Protein AF-A0A0B7C447-F1 (afdb_monomer_lite)

pLDDT: mean 91.68, std 10.43, range [46.81, 97.75]

Foldseek 3Di:
DFDPPADPCCVQFWDADLPPRDIDGDDDDDDDPPDKGKTKDKHWDPDVVIDIDIDIDIGHDDDPPDDDD

Sequence (69 aa):
KFSAARSSQMEDLFYIDSQSGEVKVKSDLQYEAGKSFETIVVASDRGNPPRASQAILIINVIDVGNTPP

Radius of gyration: 14.92 Å; chains: 1; bounding box: 33×26×45 Å

InterPro domains:
  IPR002126 Cadherin-like [PF00028] (8-61)
  IPR002126 Cadherin-like [PS50268] (1-69)
  IPR002126 Cadherin-like [SM00112] (2-69)
  IPR015919 Cadherin-like superfamily [SSF49313] (9-69)
  IPR050174 Protocadherin/Cadherin-related Cell Adhesion [PTHR24028] (4-69)

Secondary structure (DSSP, 8-state):
-B-TT--HHHHHHEEE-TTT--EEE-SPPPP-TT-EEEEEEEEE-S-SSPPEEEEEEEEE----TT---

Structure (mmCIF, N/CA/C/O backbone):
data_AF-A0A0B7C447-F1
#
_entry.id   AF-A0A0B7C447-F1
#
loop_
_atom_site.group_PDB
_atom_site.id
_atom_site.type_symbol
_atom_site.label_atom_id
_atom_site.label_alt_id
_atom_site.label_comp_id
_atom_site.label_asym_id
_atom_site.label_entity_id
_atom_site.label_seq_id
_atom_site.pdbx_PDB_ins_code
_atom_site.Cartn_x
_atom_site.Cartn_y
_atom_site.Cartn_z
_atom_si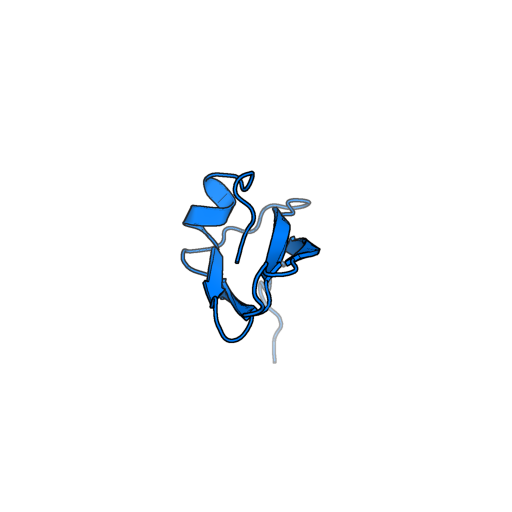te.occupancy
_atom_site.B_iso_or_equiv
_atom_site.auth_seq_id
_atom_site.auth_comp_id
_atom_site.auth_asym_id
_atom_site.auth_atom_id
_atom_site.pdbx_PDB_model_num
ATOM 1 N N . LYS A 1 1 ? -6.361 -2.703 5.148 1.00 94.00 1 LYS A N 1
ATOM 2 C CA . LYS A 1 1 ? -6.416 -1.332 4.563 1.00 94.00 1 LYS A CA 1
ATOM 3 C C . LYS A 1 1 ? -5.100 -0.607 4.816 1.00 94.00 1 LYS A C 1
ATOM 5 O O . LYS A 1 1 ? -4.431 -0.969 5.778 1.00 94.00 1 LYS A O 1
ATOM 10 N N . PHE A 1 2 ? -4.738 0.404 4.026 1.00 95.88 2 PHE A N 1
ATOM 11 C CA . PHE A 1 2 ? -3.622 1.287 4.381 1.00 95.88 2 PHE A CA 1
ATOM 12 C C . PHE A 1 2 ? -3.954 2.111 5.632 1.00 95.88 2 PHE A C 1
ATOM 14 O O . PHE A 1 2 ? -5.127 2.372 5.927 1.00 95.88 2 PHE A O 1
ATOM 21 N N . SER A 1 3 ? -2.927 2.506 6.381 1.00 95.56 3 SER A N 1
ATOM 22 C CA . SER A 1 3 ? -3.075 3.386 7.535 1.00 95.56 3 SER A CA 1
ATOM 23 C C . SER A 1 3 ? -3.531 4.787 7.105 1.00 95.56 3 SER A C 1
ATOM 25 O O . SER A 1 3 ? -3.511 5.156 5.927 1.00 95.56 3 SER A O 1
ATOM 27 N N . ALA A 1 4 ? -3.975 5.588 8.072 1.00 92.25 4 ALA A N 1
ATOM 28 C CA . ALA A 1 4 ? -4.349 6.979 7.819 1.00 92.25 4 ALA A CA 1
ATOM 29 C C . ALA A 1 4 ? -3.137 7.872 7.486 1.00 92.25 4 ALA A C 1
ATOM 31 O O . ALA A 1 4 ? -3.318 8.926 6.893 1.00 92.25 4 ALA A O 1
ATOM 32 N N . ALA A 1 5 ? -1.920 7.443 7.836 1.00 91.62 5 ALA A N 1
ATOM 33 C CA . ALA A 1 5 ? -0.681 8.199 7.646 1.00 91.62 5 ALA A CA 1
ATOM 34 C C . ALA A 1 5 ? 0.021 7.903 6.305 1.00 91.62 5 ALA A C 1
ATOM 36 O O . ALA A 1 5 ? 1.186 8.249 6.125 1.00 91.62 5 ALA A O 1
ATOM 37 N N . ARG A 1 6 ? -0.653 7.220 5.373 1.00 94.19 6 ARG A N 1
ATOM 38 C CA . ARG A 1 6 ? -0.110 6.935 4.038 1.00 94.19 6 ARG A CA 1
ATOM 39 C C . ARG A 1 6 ? 0.132 8.221 3.245 1.00 94.19 6 ARG A C 1
ATOM 41 O O . ARG A 1 6 ? -0.612 9.188 3.389 1.00 94.19 6 ARG A O 1
ATOM 48 N N . SER A 1 7 ? 1.148 8.216 2.385 1.00 95.06 7 SER A N 1
ATOM 49 C CA . SER A 1 7 ? 1.410 9.328 1.468 1.00 95.06 7 SER A CA 1
ATOM 50 C C . SER A 1 7 ? 0.332 9.422 0.381 1.00 95.06 7 SER A C 1
ATOM 52 O O . SER A 1 7 ? -0.305 8.421 0.043 1.00 95.06 7 SER A O 1
ATOM 54 N N . SER A 1 8 ? 0.160 10.609 -0.210 1.00 94.75 8 SER A N 1
ATOM 55 C CA . SER A 1 8 ? -0.703 10.794 -1.389 1.00 94.75 8 SER A CA 1
ATOM 56 C C . SER A 1 8 ? -0.287 9.868 -2.529 1.00 94.75 8 SER A C 1
ATOM 58 O O . SER A 1 8 ? -1.115 9.178 -3.108 1.00 94.75 8 SER A O 1
ATOM 60 N N . GLN A 1 9 ? 1.020 9.746 -2.756 1.00 94.06 9 GLN A N 1
ATOM 61 C CA . GLN A 1 9 ? 1.567 8.873 -3.784 1.00 94.06 9 GLN A CA 1
ATOM 62 C C . GLN A 1 9 ? 1.186 7.393 -3.580 1.00 94.06 9 GLN A C 1
ATOM 64 O O . GLN A 1 9 ? 0.929 6.694 -4.555 1.00 94.06 9 GLN A O 1
ATOM 69 N N . MET A 1 10 ? 1.107 6.909 -2.333 1.00 95.62 10 MET A N 1
ATOM 70 C CA . MET A 1 10 ? 0.636 5.548 -2.043 1.00 95.62 10 MET A CA 1
ATOM 71 C C . MET A 1 10 ? -0.848 5.372 -2.409 1.00 95.62 10 MET A C 1
ATOM 73 O O . MET A 1 10 ? -1.215 4.342 -2.963 1.00 95.62 10 MET A O 1
ATOM 77 N N . GLU A 1 11 ? -1.688 6.379 -2.142 1.00 94.62 11 GLU A N 1
ATOM 78 C CA . GLU A 1 11 ? -3.126 6.377 -2.477 1.00 94.62 11 GLU A CA 1
ATOM 79 C C . GLU A 1 11 ? -3.399 6.476 -3.990 1.00 94.62 11 GLU A C 1
ATOM 81 O O . GLU A 1 11 ? -4.394 5.945 -4.506 1.00 94.62 11 GLU A O 1
ATOM 86 N N . ASP A 1 12 ? -2.518 7.170 -4.707 1.00 96.00 12 ASP A N 1
ATOM 87 C CA . ASP A 1 12 ? -2.633 7.384 -6.147 1.00 96.00 12 ASP A CA 1
ATOM 88 C C . ASP A 1 12 ? -2.154 6.164 -6.945 1.00 96.00 12 ASP A C 1
ATOM 90 O O . ASP A 1 12 ? -2.766 5.801 -7.953 1.00 96.00 12 ASP A O 1
ATOM 94 N N . LEU A 1 13 ? -1.087 5.502 -6.484 1.00 96.62 13 LEU A N 1
ATOM 95 C CA . LEU A 1 13 ? -0.439 4.410 -7.215 1.00 96.62 13 LEU A CA 1
ATOM 96 C C . LEU A 1 13 ? -0.908 3.016 -6.805 1.00 96.62 13 LEU A C 1
ATOM 98 O O . LEU A 1 13 ? -0.872 2.107 -7.635 1.00 96.62 13 LEU A O 1
ATOM 102 N N . PHE A 1 14 ? -1.357 2.824 -5.564 1.00 97.44 14 PHE A N 1
ATOM 103 C CA . PHE A 1 14 ? -1.689 1.503 -5.039 1.00 97.44 14 PHE A CA 1
ATOM 104 C C . PHE A 1 14 ? -3.077 1.467 -4.406 1.00 97.44 14 PHE A C 1
ATOM 106 O O . PHE A 1 14 ? -3.614 2.451 -3.904 1.00 97.44 14 PHE A O 1
ATOM 113 N N . TYR A 1 15 ? -3.665 0.279 -4.413 1.00 96.81 15 TYR A N 1
ATOM 114 C CA . TYR A 1 15 ? -4.924 -0.029 -3.755 1.00 96.81 15 TYR A CA 1
ATOM 115 C C . TYR A 1 15 ? -4.767 -1.322 -2.959 1.00 96.81 15 TYR A C 1
ATOM 117 O O . TYR A 1 15 ? -4.068 -2.234 -3.391 1.00 96.81 15 TYR A O 1
ATOM 125 N N . ILE A 1 16 ? -5.432 -1.415 -1.808 1.00 97.12 16 ILE A N 1
ATOM 126 C CA . ILE A 1 16 ? -5.536 -2.657 -1.042 1.00 97.12 16 ILE A CA 1
ATOM 127 C C . ILE A 1 16 ? -7.004 -3.011 -0.838 1.00 97.12 16 ILE A C 1
ATOM 129 O O . ILE A 1 16 ? -7.775 -2.224 -0.276 1.00 97.12 16 ILE A O 1
ATOM 133 N N . ASP A 1 17 ? -7.379 -4.214 -1.253 1.00 97.12 17 ASP A N 1
ATOM 134 C CA . ASP A 1 17 ? -8.714 -4.734 -1.017 1.00 97.12 17 ASP A CA 1
ATOM 135 C C . ASP A 1 17 ? -8.922 -4.979 0.483 1.00 97.12 17 ASP A C 1
ATOM 137 O O . ASP A 1 17 ? -8.138 -5.641 1.166 1.00 97.12 17 ASP A O 1
ATOM 141 N N . SER A 1 18 ? -9.986 -4.394 1.029 1.00 94.38 18 SER A N 1
ATOM 142 C CA . SER A 1 18 ? -10.220 -4.408 2.475 1.00 94.38 18 SER A CA 1
ATOM 143 C C . SER A 1 18 ? -10.662 -5.765 3.033 1.00 94.38 18 SER A C 1
ATOM 145 O O . SER A 1 18 ? -10.573 -5.948 4.247 1.00 94.38 18 SER A O 1
ATOM 147 N N . GLN A 1 19 ? -11.142 -6.684 2.186 1.00 93.62 19 GLN A N 1
ATOM 148 C CA . GLN A 1 19 ? -11.647 -7.997 2.598 1.00 93.62 19 GLN A CA 1
ATOM 149 C C . GLN A 1 19 ? -10.578 -9.086 2.453 1.00 93.62 19 GLN A C 1
ATOM 151 O O . GLN A 1 19 ? -10.399 -9.889 3.362 1.00 93.62 19 GLN A O 1
ATOM 156 N N . SER A 1 20 ? -9.869 -9.105 1.326 1.00 96.19 20 SER A N 1
ATOM 157 C CA . SER A 1 20 ? -8.857 -10.111 0.983 1.00 96.19 20 SER A CA 1
ATOM 158 C C . SER A 1 20 ? -7.437 -9.712 1.387 1.00 96.19 20 SER A C 1
ATOM 160 O O . SER A 1 20 ? -6.591 -10.580 1.577 1.00 96.19 20 SER A O 1
ATOM 162 N N . GLY A 1 21 ? -7.163 -8.409 1.522 1.00 95.56 21 GLY A N 1
ATOM 163 C CA . GLY A 1 21 ? -5.813 -7.887 1.732 1.00 95.56 21 GLY A CA 1
ATOM 164 C C . GLY A 1 21 ? -4.956 -7.835 0.463 1.00 95.56 21 GLY A C 1
ATOM 165 O O . GLY A 1 21 ? -3.779 -7.495 0.556 1.00 95.56 21 GLY A O 1
ATOM 166 N N . GLU A 1 22 ? -5.522 -8.145 -0.707 1.00 97.69 22 GLU A N 1
ATOM 167 C CA . GLU A 1 22 ? -4.820 -8.092 -1.990 1.00 97.69 22 GLU A CA 1
ATOM 168 C C . GLU A 1 22 ? -4.379 -6.657 -2.313 1.00 97.69 22 GLU A C 1
ATOM 170 O O . GLU A 1 22 ? -5.197 -5.733 -2.312 1.00 97.69 22 GLU A O 1
ATOM 175 N N . VAL A 1 23 ? -3.089 -6.469 -2.601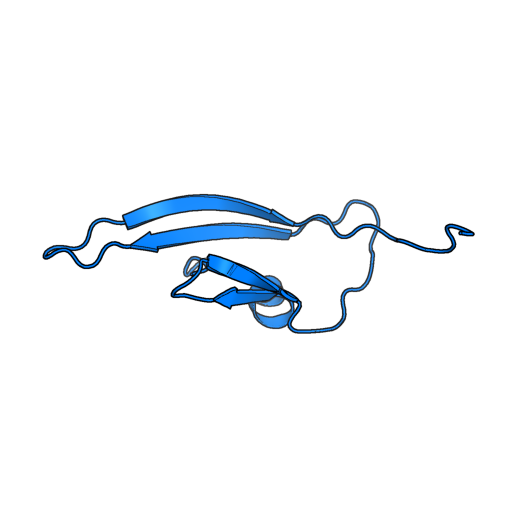 1.00 96.94 23 VAL A N 1
ATOM 176 C CA . VAL A 1 23 ? -2.517 -5.179 -3.008 1.00 96.94 23 VAL A CA 1
ATOM 177 C C . VAL A 1 23 ? -2.401 -5.141 -4.529 1.00 96.94 23 VAL A C 1
ATOM 179 O O . VAL A 1 23 ? -1.824 -6.043 -5.133 1.00 96.94 23 VAL A O 1
ATOM 182 N N . LYS A 1 24 ? -2.937 -4.089 -5.149 1.00 96.94 24 LYS A N 1
ATOM 183 C CA . LYS A 1 24 ? -2.946 -3.870 -6.599 1.00 96.94 24 LYS A CA 1
ATOM 184 C C . LYS A 1 24 ? -2.330 -2.533 -6.963 1.00 96.94 24 LYS A C 1
ATOM 186 O O . LYS A 1 24 ? -2.400 -1.568 -6.202 1.00 96.94 24 LYS A O 1
ATOM 191 N N . VAL A 1 25 ? -1.794 -2.483 -8.173 1.00 96.75 25 VAL A N 1
ATOM 192 C CA . VAL A 1 25 ? -1.410 -1.241 -8.839 1.00 96.75 25 VAL A CA 1
ATOM 193 C C . VAL A 1 25 ? -2.674 -0.565 -9.370 1.00 96.75 25 VAL A C 1
ATOM 195 O O . VAL A 1 25 ? -3.510 -1.213 -9.999 1.00 96.75 25 VAL A O 1
ATOM 198 N N . LYS A 1 26 ? -2.831 0.724 -9.075 1.00 96.69 26 LYS A N 1
ATOM 199 C CA . LYS A 1 26 ? -3.981 1.551 -9.464 1.00 96.69 26 LYS A CA 1
ATOM 200 C C . LYS A 1 26 ? -3.676 2.442 -10.670 1.00 96.69 26 LYS A C 1
ATOM 202 O O . LYS A 1 26 ? -4.580 2.713 -11.453 1.00 96.69 26 LYS A O 1
ATOM 207 N N . SER A 1 27 ? -2.422 2.868 -10.807 1.00 94.88 27 SER A N 1
ATOM 208 C CA . SER A 1 27 ? -1.953 3.785 -11.850 1.00 94.88 27 SER A CA 1
ATOM 209 C C . SER A 1 27 ? -0.564 3.374 -12.335 1.00 94.88 27 SER A C 1
ATOM 211 O O . SER A 1 27 ? 0.126 2.621 -11.646 1.00 94.88 27 SER A O 1
ATOM 213 N N . ASP A 1 28 ? -0.144 3.881 -13.494 1.00 91.81 28 ASP A N 1
ATOM 214 C CA . ASP A 1 28 ? 1.148 3.542 -14.095 1.00 91.81 28 ASP A CA 1
ATOM 215 C C . ASP A 1 28 ? 2.315 3.760 -13.125 1.00 91.81 28 ASP A C 1
ATOM 217 O O . ASP A 1 28 ? 2.468 4.820 -12.510 1.00 91.81 28 ASP A O 1
ATOM 221 N N . LEU A 1 29 ? 3.164 2.739 -13.009 1.00 91.50 29 LEU A N 1
ATOM 222 C CA . LEU A 1 29 ? 4.380 2.798 -12.212 1.00 91.50 29 LEU A CA 1
ATOM 223 C C . LEU A 1 29 ? 5.546 3.199 -13.104 1.00 91.50 29 LEU A C 1
ATOM 225 O O . LEU A 1 29 ? 5.841 2.543 -14.100 1.00 91.50 29 LEU A O 1
ATOM 229 N N . GLN A 1 30 ? 6.241 4.258 -12.708 1.00 88.31 30 GLN A N 1
ATOM 230 C CA . GLN A 1 30 ? 7.512 4.638 -13.307 1.00 88.31 30 GLN A CA 1
ATOM 231 C C . GLN A 1 30 ? 8.639 4.089 -12.442 1.00 88.31 30 GLN A C 1
ATOM 233 O O . GLN A 1 30 ? 8.686 4.351 -11.236 1.00 88.31 30 GLN A O 1
ATOM 238 N N . TYR A 1 31 ? 9.529 3.312 -13.055 1.00 89.56 31 TYR A N 1
ATOM 239 C CA . TYR A 1 31 ? 10.731 2.853 -12.380 1.00 89.56 31 TYR A CA 1
ATOM 240 C C . TYR A 1 31 ? 11.665 4.035 -12.105 1.00 89.56 31 TYR A C 1
ATOM 242 O O . TYR A 1 31 ? 11.944 4.849 -12.983 1.00 89.56 31 TYR A O 1
ATOM 250 N N . GLU A 1 32 ? 12.170 4.098 -10.879 1.00 87.88 32 GLU A N 1
ATOM 251 C CA . GLU A 1 32 ? 13.183 5.054 -10.456 1.00 87.88 32 GLU A CA 1
ATOM 252 C C . GLU A 1 32 ? 14.168 4.307 -9.552 1.00 87.88 32 GLU A C 1
ATOM 254 O O . GLU A 1 32 ? 13.771 3.689 -8.560 1.00 87.88 32 GLU A O 1
ATOM 259 N N . ALA A 1 33 ? 15.450 4.308 -9.923 1.00 87.25 33 ALA A N 1
ATOM 260 C CA . ALA A 1 33 ? 16.460 3.496 -9.252 1.00 87.25 33 ALA A CA 1
ATOM 261 C C . ALA A 1 33 ? 16.574 3.860 -7.762 1.00 87.25 33 ALA A C 1
ATOM 263 O O . ALA A 1 33 ? 16.779 5.018 -7.405 1.00 87.25 33 ALA A O 1
ATOM 264 N N . GLY A 1 34 ? 16.450 2.855 -6.890 1.00 85.25 34 GLY A N 1
ATOM 265 C CA . GLY A 1 34 ? 16.514 3.034 -5.436 1.00 85.25 34 GLY A CA 1
ATOM 266 C C . GLY A 1 34 ? 15.226 3.555 -4.787 1.00 85.25 34 GLY A C 1
ATOM 267 O O . GLY A 1 34 ? 15.192 3.718 -3.567 1.00 85.25 34 GLY A O 1
ATOM 268 N N . LYS A 1 35 ? 14.155 3.787 -5.557 1.00 90.38 35 LYS A N 1
ATOM 269 C CA . LYS A 1 35 ? 12.862 4.199 -5.007 1.00 90.38 35 LYS A CA 1
ATOM 270 C C . LYS A 1 35 ? 12.104 3.007 -4.436 1.00 90.38 35 LYS A C 1
ATOM 272 O O . LYS A 1 35 ? 11.867 2.013 -5.120 1.00 90.38 35 LYS A O 1
ATOM 277 N N . SER A 1 36 ? 11.666 3.153 -3.193 1.00 92.81 36 SER A N 1
ATOM 278 C CA . SER A 1 36 ? 10.733 2.239 -2.540 1.00 92.81 36 SER A CA 1
ATOM 279 C C . SER A 1 36 ? 9.540 3.017 -2.002 1.00 92.81 36 SER A C 1
ATOM 281 O O . SER A 1 36 ? 9.631 4.212 -1.708 1.00 92.81 36 SER A O 1
ATOM 283 N N . PHE A 1 37 ? 8.403 2.339 -1.901 1.00 94.81 37 PHE A N 1
ATOM 284 C CA . PHE A 1 37 ? 7.210 2.873 -1.265 1.00 94.81 37 PHE A CA 1
ATOM 285 C C . PHE A 1 37 ? 6.981 2.136 0.041 1.00 94.81 37 PHE A C 1
ATOM 287 O O . PHE A 1 37 ? 6.865 0.913 0.048 1.00 94.81 37 PHE A O 1
ATOM 294 N N . GLU A 1 38 ? 6.867 2.877 1.134 1.00 95.38 38 GLU A N 1
ATOM 295 C CA . GLU A 1 38 ? 6.625 2.311 2.453 1.00 95.38 38 GLU A CA 1
ATOM 296 C C . GLU A 1 38 ? 5.297 2.823 3.011 1.00 95.38 38 GLU A C 1
ATOM 298 O O . GLU A 1 38 ? 4.963 4.007 2.918 1.00 95.38 38 GLU A O 1
ATOM 303 N N . THR A 1 39 ? 4.506 1.921 3.587 1.00 96.12 39 THR A N 1
ATOM 304 C CA . THR A 1 39 ? 3.308 2.291 4.337 1.00 96.12 39 THR A CA 1
ATOM 305 C C . THR A 1 39 ? 2.993 1.265 5.414 1.00 96.12 39 THR A C 1
ATOM 307 O O . THR A 1 39 ? 3.455 0.128 5.377 1.00 96.12 39 THR A O 1
ATOM 310 N N . ILE A 1 40 ? 2.156 1.653 6.370 1.00 97.62 40 ILE A N 1
ATOM 311 C CA . ILE A 1 40 ? 1.612 0.730 7.363 1.00 97.62 40 ILE A CA 1
ATOM 312 C C . ILE A 1 40 ? 0.272 0.213 6.851 1.00 97.62 40 ILE A C 1
ATOM 314 O O . ILE A 1 40 ? -0.601 0.995 6.468 1.00 97.62 40 ILE A O 1
ATOM 318 N N . VAL A 1 41 ? 0.071 -1.099 6.899 1.00 97.62 41 VAL A N 1
ATOM 319 C CA . VAL A 1 41 ? -1.241 -1.721 6.709 1.00 97.62 41 VAL A CA 1
ATOM 320 C C . VAL A 1 41 ? -1.866 -2.044 8.058 1.00 97.62 41 VAL A C 1
ATOM 322 O O . VAL A 1 41 ? -1.186 -2.438 9.001 1.00 97.62 41 VAL A O 1
ATOM 325 N N . VAL A 1 42 ? -3.181 -1.869 8.143 1.00 97.62 42 VAL A N 1
ATOM 326 C CA . VAL A 1 42 ? -3.986 -2.168 9.327 1.00 97.62 42 VAL A CA 1
ATOM 327 C C . VAL A 1 42 ? -5.007 -3.243 8.973 1.00 97.62 42 VAL A C 1
ATOM 329 O O . VAL A 1 42 ? -5.787 -3.080 8.020 1.00 97.62 42 VAL A O 1
ATOM 332 N N . ALA A 1 43 ? -5.019 -4.311 9.765 1.00 97.06 43 ALA A N 1
ATOM 333 C CA . ALA A 1 43 ? -6.063 -5.327 9.777 1.00 97.06 43 ALA A CA 1
ATOM 334 C C . ALA A 1 43 ? -6.887 -5.165 11.058 1.00 97.06 43 ALA A C 1
ATOM 336 O O . ALA A 1 43 ? -6.332 -4.889 12.116 1.00 97.06 43 ALA A O 1
ATOM 337 N N . SER A 1 44 ? -8.206 -5.302 10.958 1.00 96.88 44 SER A N 1
ATOM 338 C CA . SER A 1 44 ? -9.121 -5.242 12.099 1.00 96.88 44 SER A CA 1
ATOM 339 C C . SER A 1 44 ? -10.046 -6.441 12.039 1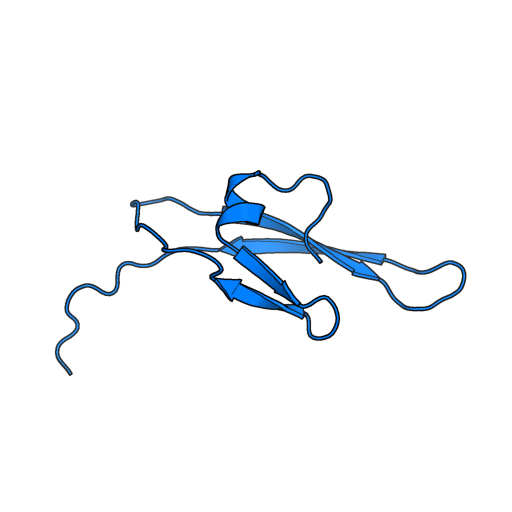.00 96.88 44 SER A C 1
ATOM 341 O O . SER A 1 44 ? -10.569 -6.753 10.968 1.00 96.88 44 SER A O 1
ATOM 343 N N . ASP A 1 45 ? -10.267 -7.085 13.178 1.00 95.75 45 ASP A N 1
ATOM 344 C CA . ASP A 1 45 ? -11.320 -8.082 13.301 1.00 95.75 45 ASP A CA 1
ATOM 345 C C . ASP A 1 45 ? -12.707 -7.416 13.388 1.00 95.75 45 ASP A C 1
ATOM 347 O O . ASP A 1 45 ? -12.847 -6.187 13.352 1.00 95.75 45 ASP A O 1
ATOM 351 N N . ARG A 1 46 ? -13.747 -8.253 13.452 1.00 95.38 46 ARG A N 1
ATOM 352 C CA . ARG A 1 46 ? -15.150 -7.837 13.594 1.00 95.38 46 ARG A CA 1
ATOM 353 C C . ARG A 1 46 ? -15.645 -7.939 15.047 1.00 95.38 46 ARG A C 1
ATOM 355 O O . ARG A 1 46 ? -16.845 -8.082 15.267 1.00 95.38 46 ARG A O 1
ATOM 362 N N . GLY A 1 47 ? -14.736 -7.944 16.025 1.00 97.00 47 GLY A N 1
ATOM 363 C CA . GLY A 1 47 ? -15.078 -8.007 17.446 1.00 97.00 47 GLY A CA 1
ATOM 364 C C . GLY A 1 47 ? -15.751 -6.730 17.960 1.00 97.00 47 GLY A C 1
ATOM 365 O O . GLY A 1 47 ? -15.795 -5.709 17.274 1.00 97.00 47 GLY A O 1
ATOM 366 N N . ASN A 1 48 ? -16.259 -6.780 19.194 1.00 96.19 48 ASN A N 1
ATOM 367 C CA . ASN A 1 48 ? -16.784 -5.615 19.907 1.00 96.19 48 ASN A CA 1
ATOM 368 C C . ASN A 1 48 ? -16.210 -5.555 21.344 1.00 96.19 48 ASN A C 1
ATOM 370 O O . ASN A 1 48 ? -16.667 -6.319 22.195 1.00 96.19 48 ASN A O 1
ATOM 374 N N . PRO A 1 49 ? -15.220 -4.686 21.628 1.00 94.44 49 PRO A N 1
ATOM 375 C CA . PRO A 1 49 ? -14.572 -3.778 20.680 1.00 94.44 49 PRO A CA 1
ATOM 376 C C . PRO A 1 49 ? -13.691 -4.538 19.667 1.00 94.44 49 PRO A C 1
ATOM 378 O O . PRO A 1 49 ? -13.201 -5.627 19.981 1.00 94.44 49 PRO A O 1
ATOM 381 N N . PRO A 1 50 ? -13.472 -3.989 18.461 1.00 96.50 50 PRO A N 1
ATOM 382 C CA . PRO A 1 50 ? -12.619 -4.622 17.465 1.00 96.50 50 PRO A CA 1
ATOM 383 C C . PRO A 1 50 ? -11.152 -4.577 17.895 1.00 96.50 50 PRO A C 1
ATOM 385 O O . PRO A 1 50 ? -10.681 -3.583 18.458 1.00 96.50 50 PRO A O 1
ATOM 388 N N . ARG A 1 51 ? -10.400 -5.632 17.583 1.00 97.75 51 ARG A N 1
ATOM 389 C CA . ARG A 1 51 ? -8.940 -5.646 17.722 1.00 97.75 51 ARG A CA 1
ATOM 390 C C . ARG A 1 51 ? -8.304 -5.378 16.370 1.00 97.75 51 ARG A C 1
ATOM 392 O O . ARG A 1 51 ? -8.731 -5.920 15.352 1.00 97.75 51 ARG A O 1
ATOM 399 N N . ALA A 1 52 ? -7.249 -4.572 16.377 1.00 96.69 52 ALA A N 1
ATOM 400 C CA . ALA A 1 52 ? -6.483 -4.259 15.183 1.00 96.69 52 ALA A CA 1
ATOM 401 C C . ALA A 1 52 ? -5.008 -4.628 15.346 1.00 96.69 52 ALA A C 1
ATOM 403 O O . ALA A 1 52 ? -4.444 -4.524 16.436 1.00 96.69 52 ALA A O 1
ATOM 404 N N . SER A 1 53 ? -4.388 -5.030 14.243 1.00 97.12 53 SER A N 1
ATOM 405 C CA . SER A 1 53 ? -2.952 -5.263 14.120 1.00 97.12 53 SER A CA 1
ATOM 406 C C . SER A 1 53 ? -2.384 -4.448 12.962 1.00 97.12 53 SER A C 1
ATOM 408 O O . SER A 1 53 ? -3.111 -4.014 12.061 1.00 97.12 53 SER A O 1
ATOM 410 N N . GLN A 1 54 ? -1.078 -4.199 13.019 1.00 97.19 54 GLN A N 1
ATOM 411 C CA . GLN A 1 54 ? -0.362 -3.382 12.046 1.00 97.19 54 GLN A CA 1
ATOM 412 C C . GLN A 1 54 ? 0.857 -4.131 11.516 1.00 97.19 54 GLN A C 1
ATOM 414 O O . GLN A 1 54 ? 1.476 -4.902 12.249 1.00 97.19 54 GLN A O 1
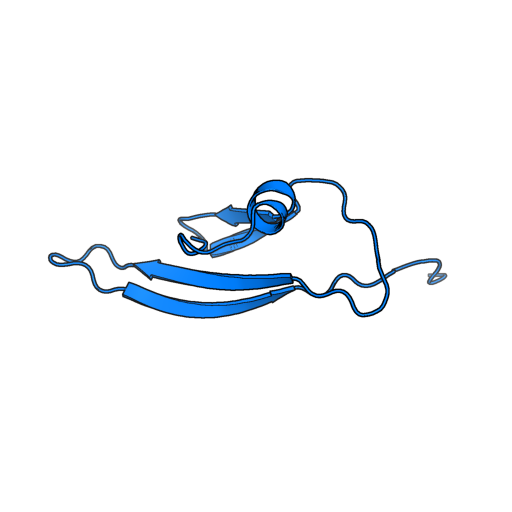ATOM 419 N N . ALA A 1 55 ? 1.204 -3.877 10.258 1.00 97.12 55 ALA A N 1
ATOM 420 C CA . ALA A 1 55 ? 2.430 -4.359 9.634 1.00 97.12 55 ALA A CA 1
ATOM 421 C C . ALA A 1 55 ? 2.988 -3.301 8.676 1.00 97.12 55 ALA A C 1
ATOM 423 O O . ALA A 1 55 ? 2.232 -2.493 8.132 1.00 97.12 55 ALA A O 1
ATOM 424 N N . ILE A 1 56 ? 4.304 -3.317 8.468 1.00 97.19 56 ILE A N 1
ATOM 425 C CA . ILE A 1 56 ? 4.973 -2.470 7.476 1.00 97.19 56 ILE A CA 1
ATOM 426 C C . ILE A 1 56 ? 4.914 -3.181 6.122 1.00 97.19 56 ILE A C 1
ATOM 428 O O . ILE A 1 56 ? 5.263 -4.357 6.018 1.00 97.19 56 ILE A O 1
ATOM 432 N N . LEU A 1 57 ? 4.469 -2.465 5.094 1.00 96.88 57 LEU A N 1
ATOM 433 C CA . LEU A 1 57 ? 4.481 -2.887 3.700 1.00 96.88 57 LEU A CA 1
ATOM 434 C C . LEU A 1 57 ? 5.508 -2.045 2.943 1.00 96.88 57 LEU A C 1
ATOM 436 O O . LEU A 1 57 ? 5.376 -0.823 2.879 1.00 96.88 57 LEU A O 1
ATOM 440 N N . ILE A 1 58 ? 6.491 -2.718 2.348 1.00 96.44 58 ILE A N 1
ATOM 441 C CA . ILE A 1 58 ? 7.518 -2.113 1.498 1.00 96.44 58 ILE A CA 1
ATOM 442 C C . ILE A 1 58 ? 7.310 -2.626 0.073 1.00 96.44 58 ILE A C 1
ATOM 444 O O . ILE A 1 58 ? 7.302 -3.836 -0.155 1.00 96.44 58 ILE A O 1
ATOM 448 N N . ILE A 1 59 ? 7.140 -1.714 -0.881 1.00 95.25 59 ILE A N 1
ATOM 449 C CA . ILE A 1 59 ? 6.944 -2.015 -2.300 1.00 95.25 59 ILE A CA 1
ATOM 450 C C . ILE A 1 59 ? 8.156 -1.505 -3.073 1.00 95.25 59 ILE A C 1
ATOM 452 O O . ILE A 1 59 ? 8.441 -0.306 -3.082 1.00 95.25 59 ILE A O 1
ATOM 456 N N . ASN A 1 60 ? 8.842 -2.422 -3.749 1.00 93.38 60 ASN A N 1
ATOM 457 C CA . ASN A 1 60 ? 9.961 -2.117 -4.632 1.00 93.38 60 ASN A CA 1
ATOM 458 C C . ASN A 1 60 ? 9.512 -2.312 -6.078 1.00 93.38 60 ASN A C 1
ATOM 460 O O . ASN A 1 60 ? 9.043 -3.392 -6.439 1.00 93.38 60 ASN A O 1
ATOM 464 N N . VAL A 1 61 ? 9.649 -1.269 -6.895 1.00 91.25 61 VAL A N 1
ATOM 465 C CA . VAL A 1 61 ? 9.390 -1.357 -8.335 1.00 91.25 61 VAL A CA 1
ATOM 466 C C . VAL A 1 61 ? 10.681 -1.797 -9.006 1.00 91.25 61 VAL A C 1
ATOM 468 O O . VAL A 1 61 ? 11.720 -1.168 -8.820 1.00 91.25 61 VAL A O 1
ATOM 471 N N . ILE A 1 62 ? 10.615 -2.885 -9.766 1.00 88.25 62 ILE A N 1
ATOM 472 C CA . ILE A 1 62 ? 11.742 -3.397 -10.546 1.00 88.25 62 ILE A CA 1
ATOM 473 C C . ILE A 1 62 ? 11.515 -3.078 -12.021 1.00 88.25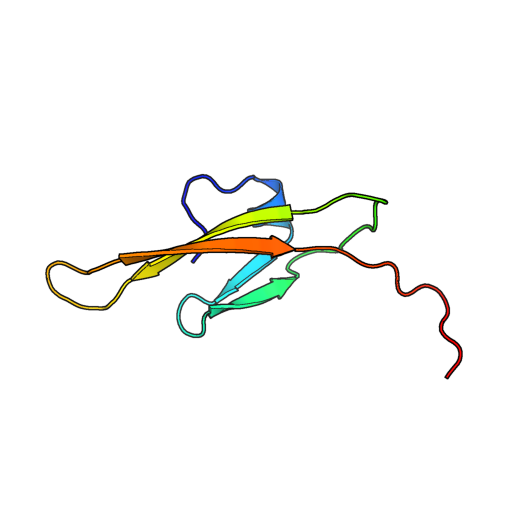 62 ILE A C 1
ATOM 475 O O . ILE A 1 62 ? 10.401 -3.229 -12.522 1.00 88.25 62 ILE A O 1
ATOM 479 N N . ASP A 1 63 ? 12.563 -2.626 -12.704 1.00 84.38 63 ASP A N 1
ATOM 480 C CA . ASP A 1 63 ? 12.548 -2.527 -14.159 1.00 84.38 63 ASP A CA 1
ATOM 481 C C . ASP A 1 63 ? 12.685 -3.932 -14.750 1.00 84.38 63 ASP A C 1
ATOM 483 O O . ASP A 1 63 ? 13.592 -4.684 -14.392 1.00 84.38 63 ASP A O 1
ATOM 487 N N . VAL A 1 64 ? 11.760 -4.291 -15.633 1.00 78.69 64 VAL A N 1
ATOM 488 C CA . VAL A 1 64 ? 11.738 -5.583 -16.331 1.00 78.69 64 VAL A CA 1
ATOM 489 C C . VAL A 1 64 ? 12.222 -5.462 -17.782 1.00 78.69 64 VAL A C 1
ATOM 491 O O . VAL A 1 64 ? 12.027 -6.382 -18.573 1.00 78.69 64 VAL A O 1
ATOM 494 N N . GLY A 1 65 ? 12.844 -4.336 -18.154 1.00 68.00 65 GLY A N 1
ATOM 495 C CA . GLY A 1 65 ? 13.363 -4.068 -19.496 1.00 68.00 65 GLY A CA 1
ATOM 496 C C . GLY A 1 65 ? 14.215 -5.204 -20.092 1.00 68.00 65 GLY A C 1
ATOM 497 O O . GLY A 1 65 ? 15.328 -5.458 -19.644 1.00 68.00 65 GLY A O 1
ATOM 498 N N . ASN A 1 66 ? 13.686 -5.836 -21.151 1.00 57.62 66 ASN A N 1
ATOM 499 C CA . ASN A 1 66 ? 14.293 -6.859 -22.023 1.00 57.62 66 ASN A CA 1
ATOM 500 C C . ASN A 1 66 ? 14.958 -8.070 -21.331 1.00 57.62 66 ASN A C 1
ATOM 502 O O . ASN A 1 66 ? 16.157 -8.310 -21.471 1.00 57.62 66 ASN A O 1
ATOM 506 N N . THR A 1 67 ? 14.162 -8.937 -20.709 1.00 52.28 67 THR A N 1
ATOM 507 C CA . THR A 1 67 ? 14.497 -10.369 -20.624 1.00 52.28 67 THR A CA 1
ATOM 508 C C . THR A 1 67 ? 14.045 -11.072 -21.915 1.00 52.28 67 THR A C 1
ATOM 510 O O . THR A 1 67 ? 12.838 -11.201 -22.128 1.00 52.28 67 THR A O 1
ATOM 513 N N . PRO A 1 68 ? 14.950 -11.508 -22.8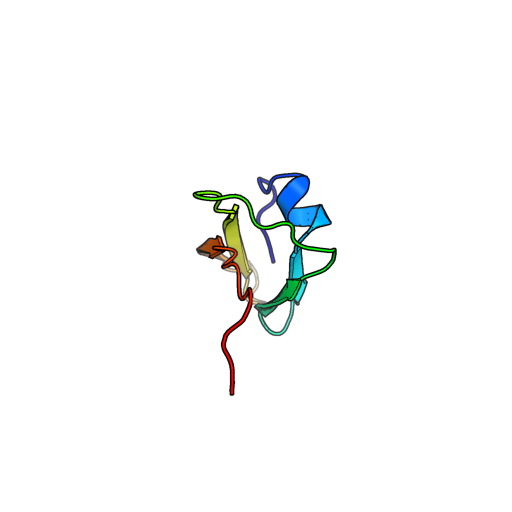19 1.00 46.81 68 PRO A N 1
ATOM 514 C CA . PRO A 1 68 ? 14.543 -12.391 -23.909 1.00 46.81 68 PRO A CA 1
ATOM 515 C C . PRO A 1 68 ? 14.013 -13.716 -23.321 1.00 46.81 68 PRO A C 1
ATOM 517 O O . PRO A 1 68 ? 14.599 -14.195 -22.344 1.00 46.81 68 PRO A O 1
ATOM 520 N N . PRO A 1 69 ? 12.904 -14.270 -23.855 1.00 62.09 69 PRO A N 1
ATOM 521 C CA . PRO A 1 69 ? 12.381 -15.574 -23.446 1.00 62.09 69 PRO A CA 1
ATOM 522 C C . PRO A 1 69 ? 13.328 -16.725 -23.805 1.00 62.09 69 PRO A C 1
ATOM 524 O O . PRO A 1 69 ? 14.090 -16.591 -24.792 1.00 62.09 69 PRO A O 1
#

Organism: NCBI:txid1028688